Protein AF-R0GEK4-F1 (afdb_monomer_lite)

Secondary structure (DSSP, 8-state):
--HHHHHHHHHHHHHHHHHTTS-------------------TT---EEEEEEEEEEEEEEEEEEE-GGGS-EEEEEEEEEEEEEEEEEEESTT-EEEEEEEEEEEEEEEEEE-SS-EEEEEEEEEEEEEEEEEE-PPPPP---

pLDDT: mean 72.92, std 22.73, range [29.59, 96.88]

Organism: NCBI:txid81985

Radius of gyration: 26.37 Å; chains: 1; bounding box: 61×46×76 Å

Sequence (143 aa):
MNATKFAMLLVIGVLFVNVSARVVSKETKLGTSISKTATKGIGAELSVDAGTTSYSTGYGFVSVSRSPKGPTATASGSGNTGTSGAVSAKGRNAKASSTSGSSAQGNAAGAVNRNGAAARGNGSAGSASTAKGSTGSKKGRKL

Foldseek 3Di:
DDVVVVVVVVVVVVVVVVVPPDDDDPDPPPPPPPPPPPPPDDPDFDKDKEKDKEWEKAKEKDWDDPDVQAEIDIDMEMWIDMDMDMDMETGAPKDKYKDKDKYKHKYKDKDTDRHYIDIDIYMDMDMDMDIDIDYDDPPDPDD

Structure (mmCIF, N/CA/C/O backbone):
data_AF-R0GEK4-F1
#
_entry.id   AF-R0GEK4-F1
#
loop_
_atom_site.group_PDB
_atom_site.id
_atom_site.type_symbol
_atom_site.label_atom_id
_atom_site.label_alt_id
_atom_site.label_comp_id
_atom_site.label_asym_id
_atom_site.label_entity_id
_atom_site.label_seq_id
_atom_site.pdbx_PDB_ins_code
_atom_site.Cartn_x
_atom_site.Cartn_y
_atom_site.Cartn_z
_atom_site.occupancy
_atom_site.B_iso_or_equiv
_atom_site.auth_seq_id
_atom_site.auth_comp_id
_atom_site.auth_asym_id
_atom_site.auth_atom_id
_atom_site.pdbx_PDB_model_num
ATOM 1 N N . MET A 1 1 ? 20.242 30.224 -12.434 1.00 48.00 1 MET A N 1
ATOM 2 C CA . MET A 1 1 ? 19.253 29.536 -11.565 1.00 48.00 1 MET A CA 1
ATOM 3 C C . MET A 1 1 ? 18.590 30.578 -10.678 1.00 48.00 1 MET A C 1
ATOM 5 O O . MET A 1 1 ? 19.317 31.373 -10.102 1.00 48.00 1 MET A O 1
ATOM 9 N N . ASN A 1 2 ? 17.257 30.604 -10.559 1.00 47.34 2 ASN A N 1
ATOM 10 C CA . ASN A 1 2 ? 16.585 31.590 -9.697 1.00 47.34 2 ASN A CA 1
ATOM 11 C C . ASN A 1 2 ? 16.824 31.264 -8.217 1.00 47.34 2 ASN A C 1
ATOM 13 O O . ASN A 1 2 ? 16.504 30.156 -7.782 1.00 47.34 2 ASN A O 1
ATOM 17 N N . ALA A 1 3 ? 17.332 32.236 -7.454 1.00 48.56 3 ALA A N 1
ATOM 18 C CA . ALA A 1 3 ? 17.694 32.084 -6.041 1.00 48.56 3 ALA A CA 1
ATOM 19 C C . ALA A 1 3 ? 16.546 31.524 -5.175 1.00 48.56 3 ALA A C 1
ATOM 21 O O . ALA A 1 3 ? 16.771 30.682 -4.309 1.00 48.56 3 ALA A O 1
ATOM 22 N N . THR A 1 4 ? 15.299 31.886 -5.489 1.00 55.22 4 THR A N 1
ATOM 23 C CA . THR A 1 4 ? 14.077 31.382 -4.838 1.00 55.22 4 THR A CA 1
ATOM 24 C C . THR A 1 4 ? 13.955 29.853 -4.873 1.00 55.22 4 THR A C 1
ATOM 26 O O . THR A 1 4 ? 13.496 29.246 -3.909 1.00 55.22 4 THR A O 1
ATOM 29 N N . LYS A 1 5 ? 14.405 29.202 -5.960 1.00 48.75 5 LYS A N 1
ATOM 30 C CA . LYS A 1 5 ? 14.383 27.732 -6.083 1.00 48.75 5 LYS A CA 1
ATOM 31 C C . LYS A 1 5 ? 15.465 27.067 -5.226 1.00 48.75 5 LYS A C 1
ATOM 33 O O . LYS A 1 5 ? 15.255 25.964 -4.733 1.00 48.75 5 LYS A O 1
ATOM 38 N N . PHE A 1 6 ? 16.597 27.744 -5.019 1.00 53.53 6 PHE A N 1
ATOM 39 C CA . PHE A 1 6 ? 17.669 27.267 -4.144 1.00 53.53 6 PHE A CA 1
ATOM 40 C C . PHE A 1 6 ? 17.269 27.377 -2.664 1.00 53.53 6 PHE A C 1
ATOM 42 O O . PHE A 1 6 ? 17.478 26.439 -1.901 1.00 53.53 6 PHE A O 1
ATOM 49 N N . ALA A 1 7 ? 16.596 28.469 -2.282 1.00 59.62 7 ALA A N 1
ATOM 50 C CA . ALA A 1 7 ? 16.061 28.653 -0.932 1.00 59.62 7 ALA A CA 1
ATOM 51 C C . ALA A 1 7 ? 15.050 27.556 -0.537 1.00 59.62 7 ALA A C 1
ATOM 53 O O . ALA A 1 7 ? 15.146 27.010 0.561 1.00 59.62 7 ALA A O 1
ATOM 54 N N . MET A 1 8 ? 14.131 27.164 -1.432 1.00 56.50 8 MET A N 1
ATOM 55 C CA . MET A 1 8 ? 13.203 26.056 -1.146 1.00 56.50 8 MET A CA 1
ATOM 56 C C . MET A 1 8 ? 13.909 24.704 -0.972 1.00 56.50 8 MET A C 1
ATOM 58 O O . MET A 1 8 ? 13.564 23.958 -0.058 1.00 56.50 8 MET A O 1
ATOM 62 N N . LEU A 1 9 ? 14.918 24.396 -1.795 1.00 58.22 9 LEU A N 1
ATOM 63 C CA . LEU A 1 9 ? 15.716 23.173 -1.633 1.00 58.22 9 LEU A CA 1
ATOM 64 C C . LEU A 1 9 ? 16.476 23.153 -0.297 1.00 58.22 9 LEU A C 1
ATOM 66 O O . LEU A 1 9 ? 16.531 22.111 0.355 1.00 58.22 9 LEU A O 1
ATOM 70 N N . LEU A 1 10 ? 16.999 24.303 0.144 1.00 58.69 10 LEU A N 1
ATOM 71 C CA . LEU A 1 10 ? 17.695 24.435 1.425 1.00 58.69 10 LEU A CA 1
ATOM 72 C C . LEU A 1 10 ? 16.761 24.165 2.619 1.00 58.69 10 LEU A C 1
ATOM 74 O O . LEU A 1 10 ? 17.113 23.393 3.509 1.00 58.69 10 LEU A O 1
ATOM 78 N N . VAL A 1 11 ? 15.552 24.741 2.617 1.00 57.16 11 VAL A N 1
ATOM 79 C CA . VAL A 1 11 ? 14.557 24.543 3.691 1.00 57.16 11 VAL A CA 1
ATOM 80 C C 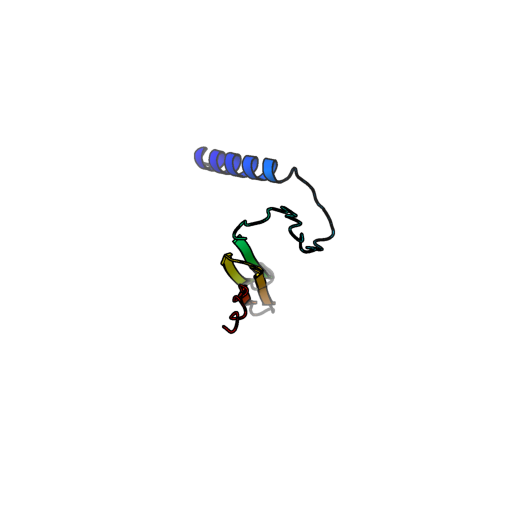. VAL A 1 11 ? 14.104 23.080 3.777 1.00 57.16 11 VAL A C 1
ATOM 82 O O . VAL A 1 11 ? 14.005 22.532 4.875 1.00 57.16 11 VAL A O 1
ATOM 85 N N . ILE A 1 12 ? 13.895 22.413 2.636 1.00 58.34 12 ILE A N 1
ATOM 86 C CA . ILE A 1 12 ? 13.540 20.984 2.598 1.00 58.34 12 ILE A CA 1
ATOM 87 C C . ILE A 1 12 ? 14.702 20.115 3.113 1.00 58.34 12 ILE A C 1
ATOM 89 O O . ILE A 1 12 ? 14.478 19.198 3.904 1.00 58.34 12 ILE A O 1
ATOM 93 N N . GLY A 1 13 ? 15.947 20.424 2.730 1.00 49.91 13 GLY A N 1
ATOM 94 C CA . GLY A 1 13 ? 17.134 19.693 3.188 1.00 49.91 13 GLY A CA 1
ATOM 95 C C . GLY A 1 13 ? 17.341 19.753 4.707 1.00 49.91 13 GLY A C 1
ATOM 96 O O . GLY A 1 13 ? 17.571 18.723 5.341 1.00 49.91 13 GLY A O 1
ATOM 97 N N . VAL A 1 14 ? 17.190 20.935 5.314 1.00 52.53 14 VAL A N 1
ATOM 98 C CA . VAL A 1 14 ? 17.353 21.126 6.771 1.00 52.53 14 VAL A CA 1
ATOM 99 C C . VAL A 1 14 ? 16.270 20.395 7.580 1.00 52.53 14 VAL A C 1
ATOM 101 O O . VAL A 1 14 ? 16.544 19.911 8.684 1.00 52.53 14 VAL A O 1
ATOM 104 N N . LEU A 1 15 ? 15.060 20.245 7.026 1.00 45.19 15 LEU A N 1
ATOM 105 C CA . LEU A 1 15 ? 13.984 19.485 7.667 1.00 45.19 15 LEU A CA 1
ATOM 106 C C . LEU A 1 15 ? 14.278 17.971 7.680 1.00 45.19 15 LEU A C 1
ATOM 108 O O . LEU A 1 15 ? 14.063 17.314 8.697 1.00 45.19 15 LEU A O 1
ATOM 112 N N . PHE A 1 16 ? 14.843 17.421 6.597 1.00 44.47 16 PHE A N 1
ATOM 113 C CA . PHE A 1 16 ? 15.228 16.003 6.527 1.00 44.47 16 PHE A CA 1
ATOM 114 C C . PHE A 1 16 ? 16.431 15.644 7.417 1.00 44.47 16 PHE A C 1
ATOM 116 O O . PHE A 1 16 ? 16.472 14.547 7.981 1.00 44.47 16 PHE A O 1
ATOM 123 N N . VAL A 1 17 ? 17.389 16.559 7.603 1.00 43.88 17 VAL A N 1
ATOM 124 C CA . VAL A 1 17 ? 18.549 16.328 8.487 1.00 43.88 17 VAL A CA 1
ATOM 125 C C . VAL A 1 17 ? 18.124 16.187 9.954 1.00 43.88 17 VAL A C 1
ATOM 127 O O . VAL A 1 17 ? 18.578 15.261 10.624 1.00 43.88 17 VAL A O 1
ATOM 130 N N . ASN A 1 18 ? 17.194 17.015 10.446 1.00 43.50 18 ASN A N 1
ATOM 131 C CA . ASN A 1 18 ? 16.712 16.917 11.833 1.00 43.50 18 ASN A CA 1
ATOM 132 C C . ASN A 1 18 ? 15.896 15.641 12.122 1.00 43.50 18 ASN A C 1
ATOM 134 O O . ASN A 1 18 ? 15.880 15.171 13.258 1.00 43.50 18 ASN A O 1
ATOM 138 N N . VAL A 1 19 ? 15.264 15.040 11.109 1.00 41.09 19 VAL A N 1
ATOM 139 C CA . VAL A 1 19 ? 14.568 13.743 11.243 1.00 41.09 19 VAL A CA 1
ATOM 140 C C . VAL A 1 19 ? 15.547 12.558 11.200 1.00 41.09 19 VAL A C 1
ATOM 142 O O . VAL A 1 19 ? 15.279 11.510 11.781 1.00 41.09 19 VAL A O 1
ATOM 145 N N . SER A 1 20 ? 16.723 12.725 10.587 1.00 39.09 20 SER A N 1
ATOM 146 C CA . SER A 1 20 ? 17.710 11.647 10.399 1.00 39.09 20 SER A CA 1
ATOM 147 C C . SER A 1 20 ? 18.532 11.307 11.656 1.00 39.09 20 SER A C 1
ATOM 149 O O . SER A 1 20 ? 19.292 10.342 11.653 1.00 39.09 20 SER A O 1
ATOM 151 N N . ALA A 1 21 ? 18.390 12.073 12.744 1.00 34.62 21 ALA A N 1
ATOM 152 C CA . ALA A 1 21 ? 19.239 11.978 13.936 1.00 34.62 21 ALA A CA 1
ATOM 153 C C . ALA A 1 21 ? 18.711 11.054 15.058 1.00 34.62 21 ALA A C 1
ATOM 155 O O . ALA A 1 21 ? 19.275 11.054 16.154 1.00 34.62 21 ALA A O 1
ATOM 156 N N . ARG A 1 22 ? 17.647 10.261 14.839 1.00 29.59 22 ARG A N 1
ATOM 157 C CA . ARG A 1 22 ? 17.165 9.287 15.842 1.00 29.59 22 ARG A CA 1
ATOM 158 C C . ARG A 1 22 ? 16.961 7.870 15.304 1.00 29.59 22 ARG A C 1
ATOM 160 O O . ARG A 1 22 ? 15.871 7.474 14.917 1.00 29.59 22 ARG A O 1
ATOM 167 N N . VAL A 1 23 ? 18.038 7.102 15.481 1.00 30.09 23 VAL A N 1
ATOM 168 C CA . VAL A 1 23 ? 18.061 5.661 15.782 1.00 30.09 23 VAL A CA 1
ATOM 169 C C . VAL A 1 23 ? 17.570 4.729 14.670 1.00 30.09 23 VAL A C 1
ATOM 171 O O . VAL A 1 23 ? 16.411 4.332 14.594 1.00 30.09 23 VAL A O 1
ATOM 174 N N . VAL A 1 24 ? 18.547 4.220 13.915 1.00 42.09 24 VAL A N 1
ATOM 175 C CA . VAL A 1 24 ? 18.483 2.853 13.385 1.00 42.09 24 VAL A CA 1
ATOM 176 C C . VAL A 1 24 ? 18.296 1.891 14.560 1.00 42.09 24 VAL A C 1
ATOM 178 O O . VAL A 1 24 ? 19.195 1.757 15.388 1.00 42.09 24 VAL A O 1
ATOM 181 N N . SER A 1 25 ? 17.177 1.168 14.595 1.00 31.61 25 SER A N 1
ATOM 182 C CA . SER A 1 25 ? 17.096 -0.104 15.313 1.00 31.61 25 SER A CA 1
ATOM 183 C C . SER A 1 25 ? 16.685 -1.200 14.344 1.00 31.61 25 SER A C 1
ATOM 185 O O . SER A 1 25 ? 15.656 -1.111 13.676 1.00 31.61 25 SER A O 1
ATOM 187 N N . LYS A 1 26 ? 17.497 -2.258 14.293 1.00 39.94 26 LYS A N 1
ATOM 188 C CA . LYS A 1 26 ? 17.064 -3.556 13.769 1.00 39.94 26 LYS A CA 1
ATOM 189 C C . LYS A 1 26 ? 15.965 -4.124 14.685 1.00 39.94 26 LYS A C 1
ATOM 191 O O . LYS A 1 26 ? 15.785 -3.654 15.805 1.00 39.94 26 LYS A O 1
ATOM 196 N N . GLU A 1 27 ? 15.274 -5.149 14.194 1.00 32.25 27 GLU A N 1
ATOM 197 C CA . GLU A 1 27 ? 14.079 -5.763 14.795 1.00 32.25 27 GLU A CA 1
ATOM 198 C C . GLU A 1 27 ? 12.850 -4.846 14.909 1.00 32.25 27 GLU A C 1
ATOM 200 O O . GLU A 1 27 ? 12.457 -4.425 15.994 1.00 32.25 27 GLU A O 1
ATOM 205 N N . THR A 1 28 ? 12.091 -4.722 13.817 1.00 35.19 28 THR A N 1
ATOM 206 C CA . THR A 1 28 ? 10.649 -4.428 13.912 1.00 35.19 28 THR A CA 1
ATOM 207 C C . THR A 1 28 ? 9.871 -5.686 14.326 1.00 35.19 28 THR A C 1
ATOM 209 O O . THR A 1 28 ? 8.885 -6.072 13.696 1.00 35.19 28 THR A O 1
ATOM 212 N N . LYS A 1 29 ? 10.285 -6.327 15.429 1.00 34.09 29 LYS A N 1
ATOM 213 C CA . LYS A 1 29 ? 9.338 -7.087 16.246 1.00 34.09 29 LYS A CA 1
ATOM 214 C C . LYS A 1 29 ? 8.438 -6.046 16.900 1.00 34.09 29 LYS A C 1
ATOM 216 O O . LYS A 1 29 ? 8.706 -5.593 18.009 1.00 34.09 29 LYS A O 1
ATOM 221 N N . LEU A 1 30 ? 7.367 -5.668 16.200 1.00 36.25 30 LEU A N 1
ATOM 222 C CA . LEU A 1 30 ? 6.225 -4.964 16.781 1.00 36.25 30 LEU A CA 1
ATOM 223 C C . LEU A 1 30 ? 5.502 -5.924 17.735 1.00 36.25 30 LEU A C 1
ATOM 225 O O . LEU A 1 30 ? 4.391 -6.386 17.482 1.00 36.25 30 LEU A O 1
ATOM 229 N N . GLY A 1 31 ? 6.183 -6.250 18.835 1.00 31.22 31 GLY A N 1
ATOM 230 C CA . GLY A 1 31 ? 5.572 -6.832 20.009 1.00 31.22 31 GLY A CA 1
ATOM 231 C C . GLY A 1 31 ? 4.488 -5.869 20.447 1.00 31.22 31 GLY A C 1
ATOM 232 O O . GLY A 1 31 ? 4.763 -4.708 20.750 1.00 31.22 31 GLY A O 1
ATOM 233 N N . THR A 1 32 ? 3.252 -6.351 20.415 1.00 35.25 32 THR A N 1
ATOM 234 C CA . THR A 1 32 ? 2.085 -5.625 20.888 1.00 35.25 32 THR A CA 1
ATOM 235 C C . THR A 1 32 ? 2.374 -5.107 22.291 1.00 35.25 32 THR A C 1
ATOM 237 O O . THR A 1 32 ? 2.509 -5.879 23.240 1.00 35.25 32 THR A O 1
ATOM 240 N N . SER A 1 33 ? 2.491 -3.787 22.436 1.00 34.44 33 SER A N 1
ATOM 241 C CA . SER A 1 33 ? 2.591 -3.141 23.738 1.00 34.44 33 SER A CA 1
ATOM 242 C C . SER A 1 33 ? 1.244 -3.293 24.437 1.00 34.44 33 SER A C 1
ATOM 244 O O . SER A 1 33 ? 0.345 -2.463 24.314 1.00 34.44 33 SER A O 1
ATOM 246 N N . ILE A 1 34 ? 1.090 -4.416 25.144 1.00 37.03 34 ILE A N 1
ATOM 247 C CA . ILE A 1 34 ? -0.069 -4.720 25.979 1.00 37.03 34 ILE A CA 1
ATOM 248 C C . ILE A 1 34 ? -0.201 -3.569 26.973 1.00 37.03 34 ILE A C 1
ATOM 250 O O . ILE A 1 34 ? 0.617 -3.437 27.887 1.00 37.03 34 ILE A O 1
ATOM 254 N N . SER A 1 35 ? -1.214 -2.723 26.781 1.00 37.28 35 SER A N 1
ATOM 255 C CA . SER A 1 35 ? -1.441 -1.569 27.645 1.00 37.28 35 SER A CA 1
ATOM 256 C C . SER A 1 35 ? -1.790 -2.052 29.051 1.00 37.28 35 SER A C 1
ATOM 258 O O . SER A 1 35 ? -2.912 -2.476 29.334 1.00 37.28 35 SER A O 1
ATOM 260 N N . LYS A 1 36 ? -0.795 -2.038 29.942 1.00 37.38 36 LYS A N 1
ATOM 261 C CA . LYS A 1 36 ? -0.918 -2.487 31.332 1.00 37.38 36 LYS A CA 1
ATOM 262 C C . LYS A 1 36 ? -1.509 -1.373 32.203 1.00 37.38 36 LYS A C 1
ATOM 264 O O . LYS A 1 36 ? -0.936 -1.004 33.226 1.00 37.38 36 LYS A O 1
ATOM 269 N N . THR A 1 37 ? -2.673 -0.851 31.815 1.00 41.50 37 THR A N 1
ATOM 270 C CA . THR A 1 37 ? -3.430 0.130 32.607 1.00 41.50 37 THR A CA 1
ATOM 271 C C . THR A 1 37 ? -4.125 -0.572 33.772 1.00 41.50 37 THR A C 1
ATOM 273 O O . THR A 1 37 ? -5.324 -0.850 33.759 1.00 41.50 37 THR A O 1
ATOM 276 N N . ALA A 1 38 ? -3.344 -0.899 34.799 1.00 42.88 38 ALA A N 1
ATOM 277 C CA . ALA A 1 38 ? -3.820 -1.506 36.033 1.00 42.88 38 ALA A CA 1
ATOM 278 C C . ALA A 1 38 ? -4.405 -0.453 36.995 1.00 42.88 38 ALA A C 1
ATOM 280 O O . ALA A 1 38 ? -3.905 -0.273 38.104 1.00 42.88 38 ALA A O 1
ATOM 281 N N . THR A 1 39 ? -5.490 0.220 36.604 1.00 39.75 39 THR A N 1
ATOM 282 C CA . THR A 1 39 ? -6.209 1.137 37.504 1.00 39.75 39 THR A CA 1
ATOM 283 C C . THR A 1 39 ? -7.315 0.382 38.239 1.00 39.75 39 THR A C 1
ATOM 285 O O . THR A 1 39 ? -8.455 0.297 37.782 1.00 39.75 39 THR A O 1
ATOM 288 N N . LYS A 1 40 ? -6.977 -0.190 39.403 1.00 44.69 40 LYS A N 1
ATOM 289 C CA . LYS A 1 40 ? -7.956 -0.764 40.342 1.00 44.69 40 LYS A CA 1
ATOM 290 C C . LYS A 1 40 ? -8.836 0.352 40.931 1.00 44.69 40 LYS A C 1
ATOM 292 O O . LYS A 1 40 ? -8.526 0.884 41.990 1.00 44.69 40 LYS A O 1
ATOM 297 N N . GLY A 1 41 ? -9.939 0.680 40.260 1.00 37.66 41 GLY A N 1
ATOM 298 C CA . GLY A 1 41 ? -10.989 1.569 40.768 1.00 37.66 41 GLY A CA 1
ATOM 299 C C . GLY A 1 41 ? -12.303 0.813 40.949 1.00 37.66 41 GLY A C 1
ATOM 300 O O . GLY A 1 41 ? -12.954 0.458 39.966 1.00 37.66 41 GLY A O 1
ATOM 301 N N . ILE A 1 42 ? -12.704 0.554 42.197 1.00 44.81 42 ILE A N 1
ATOM 302 C CA . ILE A 1 42 ? -13.962 -0.140 42.511 1.00 44.81 42 ILE A CA 1
ATOM 303 C C . ILE A 1 42 ? -15.134 0.782 42.143 1.00 44.81 42 ILE A C 1
ATOM 305 O O . ILE A 1 42 ? -15.467 1.695 42.888 1.00 44.81 42 ILE A O 1
ATOM 309 N N . GLY A 1 43 ? -15.748 0.543 40.980 1.00 48.09 43 GLY A N 1
ATOM 310 C CA . GLY A 1 43 ? -16.925 1.280 40.499 1.00 48.09 43 GLY A CA 1
ATOM 311 C C . GLY A 1 43 ? -16.744 2.038 39.181 1.00 48.09 43 GLY A C 1
ATOM 312 O O . GLY A 1 43 ? -17.744 2.461 38.608 1.00 48.09 43 GLY A O 1
ATOM 313 N N . ALA A 1 44 ? -15.520 2.168 38.658 1.00 50.28 44 ALA A N 1
ATOM 314 C CA . ALA A 1 44 ? -15.281 2.886 37.406 1.00 50.28 44 ALA A CA 1
ATOM 315 C C . ALA A 1 44 ? -15.875 2.148 36.190 1.00 50.28 44 ALA A C 1
ATOM 317 O O . ALA A 1 44 ? -15.649 0.951 35.984 1.00 50.28 44 ALA A O 1
ATOM 318 N N . GLU A 1 45 ? -16.617 2.877 35.358 1.00 55.50 45 GLU A N 1
ATOM 319 C CA . GLU A 1 45 ? -17.087 2.393 34.063 1.00 55.50 45 GLU A CA 1
ATOM 320 C C . GLU A 1 45 ? -15.903 2.376 33.083 1.00 55.50 45 GLU A C 1
ATOM 322 O O . GLU A 1 45 ? -15.487 3.416 32.577 1.00 55.50 45 GLU A O 1
ATOM 327 N N . LEU A 1 46 ? -15.310 1.198 32.873 1.00 72.00 46 LEU A N 1
ATOM 328 C CA . LEU A 1 46 ? -14.081 1.063 32.092 1.00 72.00 46 LEU A CA 1
ATOM 329 C C . LEU A 1 46 ? -14.343 1.390 30.612 1.00 72.00 46 LEU A C 1
ATOM 331 O O . LEU A 1 46 ? -15.154 0.725 29.967 1.00 72.00 46 LEU A O 1
ATOM 335 N N . SER A 1 47 ? -13.641 2.394 30.085 1.00 82.56 47 SER A N 1
ATOM 336 C CA . SER A 1 47 ? -13.533 2.656 28.646 1.00 82.56 47 SER A CA 1
ATOM 337 C C . SER A 1 47 ? -12.256 2.013 28.120 1.00 82.56 47 SER A C 1
ATOM 339 O O . SER A 1 47 ? -11.208 2.114 28.761 1.00 82.56 47 SER A O 1
ATOM 341 N N . VAL A 1 48 ? -12.342 1.335 26.979 1.00 84.75 48 VAL A N 1
ATOM 342 C CA . VAL A 1 48 ? -11.199 0.724 26.298 1.00 84.75 48 VAL A CA 1
ATOM 343 C C . VAL A 1 48 ? -11.274 1.067 24.821 1.00 84.75 48 VAL A C 1
ATOM 345 O O . VAL A 1 48 ? -12.229 0.696 24.139 1.00 84.75 48 VAL A O 1
ATOM 348 N N . ASP A 1 49 ? -10.234 1.728 24.333 1.00 88.56 49 ASP A N 1
ATOM 349 C CA . ASP A 1 49 ? -10.096 2.157 22.949 1.00 88.56 49 ASP A CA 1
ATOM 350 C C . ASP A 1 49 ? -8.970 1.366 22.279 1.00 88.56 49 ASP A C 1
ATOM 352 O O . ASP A 1 49 ? -7.888 1.193 22.844 1.00 88.56 49 ASP A O 1
ATOM 356 N N . ALA A 1 50 ? -9.219 0.865 21.070 1.00 83.69 50 ALA A N 1
ATOM 357 C CA . ALA A 1 50 ? -8.223 0.178 20.259 1.00 83.69 50 ALA A CA 1
ATOM 358 C C . ALA A 1 50 ? -8.256 0.719 18.828 1.00 83.69 50 ALA A C 1
ATOM 360 O O . ALA A 1 50 ? -9.287 0.660 18.159 1.00 83.69 50 ALA A O 1
ATOM 361 N N . GLY A 1 51 ? -7.116 1.218 18.354 1.00 90.31 51 GLY A N 1
ATOM 362 C CA . GLY A 1 51 ? -6.946 1.761 17.010 1.00 90.31 51 GLY A CA 1
ATOM 363 C C . GLY A 1 51 ? -5.711 1.189 16.326 1.00 90.31 51 GLY A C 1
ATOM 364 O O . GLY A 1 51 ? -4.693 0.960 16.975 1.00 90.31 51 GLY A O 1
ATOM 365 N N . THR A 1 52 ? -5.796 0.971 15.017 1.00 90.00 52 THR A N 1
ATOM 366 C CA . THR A 1 52 ? -4.655 0.616 14.167 1.00 90.00 52 THR A CA 1
ATOM 367 C C . THR A 1 52 ? -4.729 1.338 12.831 1.00 90.00 52 THR A C 1
ATOM 369 O O . THR A 1 52 ? -5.812 1.640 12.326 1.00 90.00 52 THR A O 1
ATOM 372 N N . THR A 1 53 ? -3.555 1.560 12.247 1.00 89.50 53 THR A N 1
ATOM 373 C CA . THR A 1 53 ? -3.356 2.086 10.896 1.00 89.50 53 THR A CA 1
ATOM 374 C C . THR A 1 53 ? -2.246 1.270 10.243 1.00 89.50 53 THR A C 1
ATOM 376 O O . THR A 1 53 ? -1.287 0.886 10.911 1.00 89.50 53 THR A O 1
ATOM 379 N N . SER A 1 54 ? -2.364 0.992 8.949 1.00 87.94 54 SER A N 1
ATOM 380 C CA . SER A 1 54 ? -1.331 0.333 8.152 1.00 87.94 54 SER A CA 1
ATOM 381 C C . SER A 1 54 ? -1.256 1.005 6.784 1.00 87.94 54 SER A C 1
ATOM 383 O O . SER A 1 54 ? -2.288 1.364 6.216 1.00 87.94 54 SER A O 1
ATOM 385 N N . TYR A 1 55 ? -0.044 1.220 6.285 1.00 93.81 55 TYR A N 1
ATOM 386 C CA . TYR A 1 55 ? 0.223 1.873 5.007 1.00 93.81 55 TYR A CA 1
ATOM 387 C C . TYR A 1 55 ? 1.371 1.154 4.303 1.00 93.81 55 TYR A C 1
ATOM 389 O O . TYR A 1 55 ? 2.331 0.712 4.941 1.00 93.81 55 TYR A O 1
ATOM 397 N N . SER A 1 56 ? 1.285 1.013 2.985 1.00 86.12 56 SER A N 1
ATOM 398 C CA . SER A 1 56 ? 2.327 0.378 2.183 1.00 86.12 56 SER A CA 1
ATOM 399 C C . SER A 1 56 ? 2.399 0.990 0.797 1.00 86.12 56 SER A C 1
ATOM 401 O O . SER A 1 56 ? 1.387 1.124 0.111 1.00 86.12 56 SER A O 1
ATOM 403 N N . THR A 1 57 ? 3.624 1.269 0.362 1.00 93.31 57 THR A N 1
ATOM 404 C CA . THR A 1 57 ? 3.947 1.702 -0.996 1.00 93.31 57 THR A CA 1
ATOM 405 C C . THR A 1 57 ? 5.023 0.781 -1.555 1.00 93.31 57 THR A C 1
ATOM 407 O O . THR A 1 57 ? 5.990 0.467 -0.865 1.00 93.31 57 THR A O 1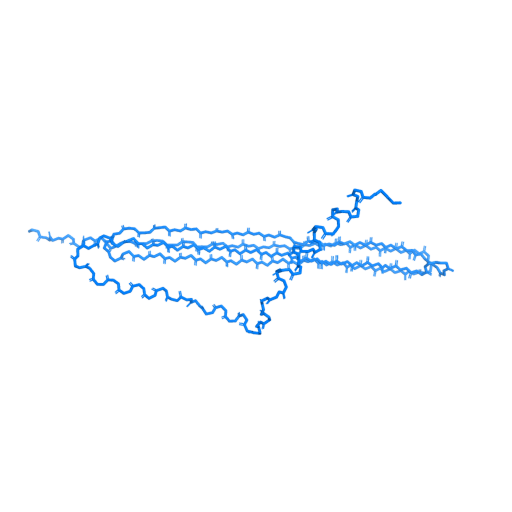
ATOM 410 N N . GLY A 1 58 ? 4.872 0.370 -2.810 1.00 88.06 58 GLY A N 1
ATOM 411 C CA . GLY A 1 58 ? 5.890 -0.346 -3.567 1.00 88.06 58 GLY A CA 1
ATOM 412 C C . GLY A 1 58 ? 6.142 0.358 -4.893 1.00 88.06 58 GLY A C 1
ATOM 413 O O . GLY A 1 58 ? 5.203 0.831 -5.531 1.00 88.06 58 GLY A O 1
ATOM 414 N N . TYR A 1 59 ? 7.401 0.419 -5.321 1.00 95.19 59 TYR A N 1
ATOM 415 C CA . TYR A 1 59 ? 7.813 1.079 -6.557 1.00 95.19 59 TYR A CA 1
ATOM 416 C C . TYR A 1 59 ? 8.830 0.218 -7.306 1.00 95.19 59 TYR A C 1
ATOM 418 O O . TYR A 1 59 ? 9.791 -0.267 -6.715 1.00 95.19 59 TYR A O 1
ATOM 426 N N . GLY A 1 60 ? 8.619 0.060 -8.609 1.00 91.38 60 GLY A N 1
ATOM 427 C CA . GLY A 1 60 ? 9.558 -0.551 -9.536 1.00 91.38 60 GLY A CA 1
ATOM 428 C C . GLY A 1 60 ? 9.827 0.403 -10.691 1.00 91.38 60 GLY A C 1
ATOM 429 O O . GLY A 1 60 ? 8.904 1.032 -11.209 1.00 91.38 60 GLY A O 1
ATOM 430 N N . PHE A 1 61 ? 11.083 0.487 -11.117 1.00 96.81 61 PHE A N 1
ATOM 431 C CA . PHE A 1 61 ? 11.522 1.283 -12.259 1.00 96.81 61 PHE A CA 1
ATOM 432 C C . PHE A 1 61 ? 12.447 0.458 -13.143 1.00 96.81 61 PHE A C 1
ATOM 434 O O . PHE A 1 61 ? 13.251 -0.330 -12.648 1.00 96.81 61 PHE A O 1
ATOM 441 N N . VAL A 1 62 ? 12.344 0.658 -14.453 1.00 94.25 62 VAL A N 1
ATOM 442 C CA . VAL A 1 62 ? 13.260 0.087 -15.430 1.00 94.25 62 VAL A CA 1
ATOM 443 C C . VAL A 1 62 ? 13.613 1.132 -16.483 1.00 94.25 62 VAL A C 1
ATOM 445 O O . VAL A 1 62 ? 12.762 1.884 -16.960 1.00 94.25 62 VAL A O 1
ATOM 448 N N . SER A 1 63 ? 14.882 1.134 -16.874 1.00 95.75 63 SER A N 1
ATOM 449 C CA . SER A 1 63 ? 15.388 1.840 -18.043 1.00 95.75 63 SER A CA 1
ATOM 450 C C .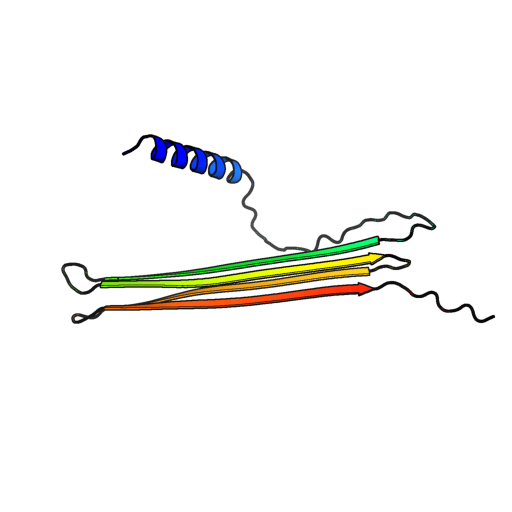 SER A 1 63 ? 16.195 0.845 -18.861 1.00 95.75 63 SER A C 1
ATOM 452 O O . SER A 1 63 ? 17.165 0.275 -18.364 1.00 95.75 63 SER A O 1
ATOM 454 N N . VAL A 1 64 ? 15.768 0.594 -20.096 1.00 91.94 64 VAL A N 1
ATOM 455 C CA . VAL A 1 64 ? 16.490 -0.237 -21.062 1.00 91.94 64 VAL A CA 1
ATOM 456 C C . VAL A 1 64 ? 16.977 0.634 -22.209 1.00 91.94 64 VAL A C 1
ATOM 458 O O . VAL A 1 64 ? 16.278 1.528 -22.676 1.00 91.94 64 VAL A O 1
ATOM 461 N N . SER A 1 65 ? 18.214 0.410 -22.639 1.00 93.44 65 SER A N 1
ATOM 462 C CA . SER A 1 65 ? 18.923 1.299 -23.558 1.00 93.44 65 SER A CA 1
ATOM 463 C C . SER A 1 65 ? 20.039 0.557 -24.287 1.00 93.44 65 SER A C 1
ATOM 465 O O . SER A 1 65 ? 20.619 -0.372 -23.723 1.00 93.44 65 SER A O 1
ATOM 467 N N . ARG A 1 66 ? 20.425 1.023 -25.483 1.00 78.31 66 ARG A N 1
ATOM 468 C CA . ARG A 1 66 ? 21.827 0.983 -25.951 1.00 78.31 66 ARG A CA 1
ATOM 469 C C . ARG A 1 66 ? 22.352 2.350 -26.450 1.00 78.31 66 ARG A C 1
ATOM 471 O O . ARG A 1 66 ? 23.480 2.428 -26.927 1.00 78.31 66 ARG A O 1
ATOM 478 N N . SER A 1 67 ? 21.603 3.445 -26.255 1.00 70.88 67 SER A N 1
ATOM 479 C CA . SER A 1 67 ? 22.000 4.844 -26.558 1.00 70.88 67 SER A CA 1
ATOM 480 C C . SER A 1 67 ? 22.479 5.006 -28.029 1.00 70.88 67 SER A C 1
ATOM 482 O O . SER A 1 67 ? 21.928 4.324 -28.889 1.00 70.88 67 SER A O 1
ATOM 484 N N . PRO A 1 68 ? 23.507 5.806 -28.402 1.00 51.19 68 PRO A N 1
ATOM 485 C CA . PRO A 1 68 ? 24.128 5.729 -29.743 1.00 51.19 68 PRO A CA 1
ATOM 486 C C . PRO A 1 68 ? 24.847 4.402 -30.106 1.00 51.19 68 PRO A C 1
ATOM 488 O O . PRO A 1 68 ? 25.885 4.413 -30.762 1.00 51.19 68 PRO A O 1
ATOM 491 N N . LYS A 1 69 ? 24.329 3.258 -29.635 1.00 51.94 69 LYS A N 1
ATOM 492 C CA . LYS A 1 69 ? 24.580 1.877 -30.088 1.00 51.94 69 LYS A CA 1
ATOM 493 C C . LYS A 1 69 ? 23.276 1.038 -30.119 1.00 51.94 69 LYS A C 1
ATOM 495 O O . LYS A 1 69 ? 23.334 -0.183 -30.261 1.00 51.94 69 LYS A O 1
ATOM 500 N N . GLY A 1 70 ? 22.097 1.658 -29.960 1.00 78.62 70 GLY A N 1
ATOM 501 C CA . GLY A 1 70 ? 20.787 1.017 -30.121 1.00 78.62 70 GLY A CA 1
ATOM 502 C C . GLY A 1 70 ? 19.658 1.552 -29.210 1.00 78.62 70 GLY A C 1
ATOM 503 O O . GLY A 1 70 ? 19.877 2.432 -28.382 1.00 78.62 70 GLY A O 1
ATOM 504 N N . PRO A 1 71 ? 18.437 1.011 -29.346 1.00 90.62 71 PRO A N 1
ATOM 505 C CA . PRO A 1 71 ? 17.180 1.653 -28.912 1.00 90.62 71 PRO A CA 1
ATOM 506 C C . PRO A 1 71 ? 17.005 1.866 -27.394 1.00 90.62 71 PRO A C 1
ATOM 508 O O . PRO A 1 71 ? 17.721 1.254 -26.602 1.00 90.62 71 PRO A O 1
ATOM 511 N N . THR A 1 72 ? 16.036 2.694 -26.968 1.00 93.94 72 THR A N 1
ATOM 512 C CA . THR A 1 72 ? 15.751 2.979 -25.540 1.00 93.94 72 THR A CA 1
ATOM 513 C C . THR A 1 72 ? 14.257 2.940 -25.176 1.00 93.94 72 THR A C 1
ATOM 515 O O . THR A 1 72 ? 13.403 3.241 -26.005 1.00 93.94 72 THR A O 1
ATOM 518 N N . ALA A 1 73 ? 13.939 2.553 -23.934 1.00 95.12 73 ALA A N 1
ATOM 519 C CA . ALA A 1 73 ? 12.601 2.620 -23.334 1.00 95.12 73 ALA A CA 1
ATOM 520 C C . ALA A 1 73 ? 12.688 2.664 -21.795 1.00 95.12 73 ALA A C 1
ATOM 522 O O . ALA A 1 73 ? 13.566 2.039 -21.197 1.00 95.12 73 ALA A O 1
ATOM 523 N N . THR A 1 74 ? 11.754 3.352 -21.139 1.00 96.25 74 THR A N 1
ATOM 524 C CA . THR A 1 74 ? 11.640 3.417 -19.672 1.00 96.25 74 THR A CA 1
ATOM 525 C C . THR A 1 74 ? 10.224 3.069 -19.227 1.00 96.25 74 THR A C 1
ATOM 527 O O . THR A 1 74 ? 9.265 3.279 -19.967 1.00 96.25 74 THR A O 1
ATOM 530 N N . ALA A 1 75 ? 10.077 2.529 -18.018 1.00 95.50 75 ALA A N 1
ATOM 531 C CA . ALA A 1 75 ? 8.775 2.369 -17.378 1.00 95.50 75 ALA A CA 1
ATOM 532 C C . ALA A 1 75 ? 8.906 2.354 -15.853 1.00 95.50 75 ALA A C 1
ATOM 534 O O . ALA A 1 75 ? 9.924 1.929 -15.306 1.00 95.50 75 ALA A O 1
ATOM 535 N N . SER A 1 76 ? 7.836 2.746 -15.168 1.00 94.88 76 SER A N 1
ATOM 536 C CA . SER A 1 76 ? 7.670 2.529 -13.733 1.00 94.88 76 SER A CA 1
ATOM 537 C C . SER A 1 76 ? 6.317 1.908 -13.430 1.00 94.88 76 SER A C 1
ATOM 539 O O . SER A 1 76 ? 5.342 2.173 -14.129 1.00 94.88 76 SER A O 1
ATOM 541 N N . GLY A 1 77 ? 6.256 1.119 -12.366 1.00 93.00 77 GLY A N 1
ATOM 542 C CA . GLY A 1 77 ? 5.027 0.569 -11.810 1.00 93.00 77 GLY A CA 1
ATOM 543 C C . GLY A 1 77 ? 5.005 0.783 -10.304 1.00 93.00 77 GLY A C 1
ATOM 544 O O . GLY A 1 77 ? 6.035 0.631 -9.647 1.00 93.00 77 GLY A O 1
ATOM 545 N N . SER A 1 78 ? 3.851 1.146 -9.752 1.00 93.19 78 SER A N 1
ATOM 546 C CA . SER A 1 78 ? 3.697 1.419 -8.325 1.00 93.19 78 SER A CA 1
ATOM 547 C C . SER A 1 78 ? 2.415 0.817 -7.768 1.00 93.19 78 SER A C 1
ATOM 549 O O . SER A 1 78 ? 1.358 0.875 -8.390 1.00 93.19 78 SER A O 1
ATOM 551 N N . GLY A 1 79 ? 2.523 0.248 -6.573 1.00 92.25 79 GLY A N 1
ATOM 552 C CA . GLY A 1 79 ? 1.388 -0.107 -5.731 1.00 92.25 79 GLY A CA 1
ATOM 553 C C . GLY A 1 79 ? 1.342 0.849 -4.547 1.00 92.25 79 GLY A C 1
ATOM 554 O O . GLY A 1 79 ? 2.386 1.177 -3.981 1.00 92.25 79 GLY A O 1
ATOM 555 N N . ASN A 1 80 ? 0.150 1.282 -4.148 1.00 90.69 80 ASN A N 1
ATOM 556 C CA . ASN A 1 80 ? -0.034 2.034 -2.915 1.00 90.69 80 ASN A CA 1
ATOM 557 C C . ASN A 1 80 ? -1.346 1.642 -2.246 1.00 90.69 80 ASN A C 1
ATOM 559 O O . ASN A 1 80 ? -2.355 1.501 -2.932 1.00 90.69 80 ASN A O 1
ATOM 563 N N . THR A 1 81 ? -1.344 1.492 -0.925 1.00 91.81 81 THR A N 1
ATOM 564 C CA . THR A 1 81 ? -2.578 1.300 -0.162 1.00 91.81 81 THR A CA 1
ATOM 565 C C . THR A 1 81 ? -2.416 1.701 1.299 1.00 91.81 81 THR A C 1
ATOM 567 O O . THR A 1 81 ? -1.310 1.726 1.843 1.00 91.81 81 THR A O 1
ATOM 570 N N . GLY A 1 82 ? -3.542 1.962 1.953 1.00 90.69 82 GLY A N 1
ATOM 571 C CA . GLY A 1 82 ? -3.615 2.187 3.384 1.00 90.69 82 GLY A CA 1
ATOM 572 C C . GLY A 1 82 ? -4.964 1.761 3.944 1.00 90.69 82 GLY A C 1
ATOM 573 O O . GLY A 1 82 ? -5.967 1.705 3.239 1.00 90.69 82 GLY A O 1
ATOM 574 N N . THR A 1 83 ? -4.984 1.449 5.232 1.00 91.31 83 THR A N 1
ATOM 575 C CA . THR A 1 83 ? -6.201 1.112 5.968 1.00 91.31 83 THR A CA 1
ATOM 576 C C . THR A 1 83 ? -6.061 1.533 7.422 1.00 91.31 83 THR A C 1
ATOM 578 O O . THR A 1 83 ? -4.958 1.583 7.969 1.00 91.31 83 THR A O 1
ATOM 581 N N . SER A 1 84 ? -7.185 1.808 8.065 1.00 88.88 84 SER A N 1
ATOM 582 C CA . SER A 1 84 ? -7.264 2.043 9.498 1.00 88.88 84 SER A CA 1
ATOM 583 C C . SER A 1 84 ? -8.519 1.389 10.069 1.00 88.88 84 SER A C 1
ATOM 585 O O . SER A 1 84 ? -9.397 0.914 9.343 1.00 88.88 84 SER A O 1
ATOM 587 N N . GLY A 1 85 ? -8.574 1.298 11.390 1.00 85.94 85 GLY A N 1
ATOM 588 C CA . GLY A 1 85 ? -9.738 0.817 12.117 1.00 85.94 85 GLY A CA 1
ATOM 589 C C . GLY A 1 85 ? -9.621 1.203 13.579 1.00 85.94 85 GLY A C 1
ATOM 590 O O . GLY A 1 85 ? -8.577 0.983 14.195 1.00 85.94 85 GLY A O 1
ATOM 591 N N . ALA A 1 86 ? -10.686 1.774 14.131 1.00 87.06 86 ALA A N 1
ATOM 592 C CA . ALA A 1 86 ? -10.779 2.139 15.535 1.00 87.06 86 ALA A CA 1
ATOM 593 C C . ALA A 1 86 ? -12.078 1.595 16.130 1.00 87.06 86 ALA A C 1
ATOM 595 O O . ALA A 1 86 ? -13.097 1.505 15.446 1.00 87.06 86 ALA A O 1
ATOM 596 N N . VAL A 1 87 ? -12.034 1.228 17.405 1.00 86.12 87 VAL A N 1
ATOM 597 C CA . VAL A 1 87 ? -13.198 0.784 18.169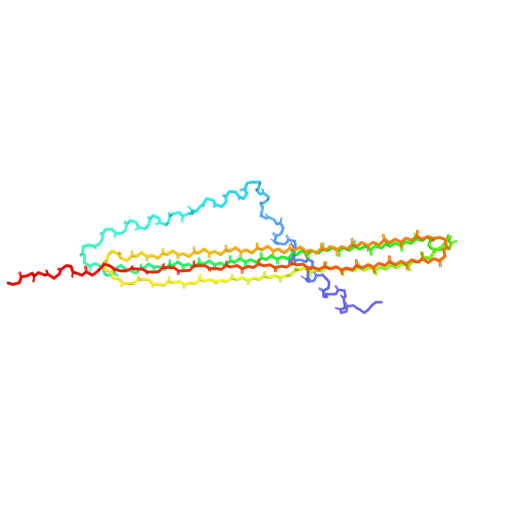 1.00 86.12 87 VAL A CA 1
ATOM 598 C C . VAL A 1 87 ? -13.047 1.188 19.628 1.00 86.12 87 VAL A C 1
ATOM 600 O O . VAL A 1 87 ? -11.984 1.013 20.224 1.00 86.12 87 VAL A O 1
ATOM 603 N N . SER A 1 88 ? -14.136 1.704 20.189 1.00 87.56 88 SER A N 1
ATOM 604 C CA . SER A 1 88 ? -14.280 2.008 21.608 1.00 87.56 88 SER A CA 1
ATOM 605 C C . SER A 1 88 ? -15.286 1.044 22.230 1.00 87.56 88 SER A C 1
ATOM 607 O O . SER A 1 88 ? -16.306 0.719 21.618 1.00 87.56 88 SER A O 1
ATOM 609 N N . ALA A 1 89 ? -15.007 0.573 23.440 1.00 86.50 89 ALA A N 1
ATOM 610 C CA . ALA A 1 89 ? -15.923 -0.224 24.243 1.00 86.50 89 ALA A CA 1
ATOM 611 C C . ALA A 1 89 ? -16.001 0.374 25.650 1.00 86.50 89 ALA A C 1
ATOM 613 O O . ALA A 1 89 ? -14.982 0.497 26.327 1.00 86.50 89 ALA A O 1
ATOM 614 N N . LYS A 1 90 ? -17.212 0.709 26.109 1.00 87.50 90 LYS A N 1
ATOM 615 C CA . LYS A 1 90 ? -17.445 1.322 27.421 1.00 87.50 90 LYS A CA 1
ATOM 616 C C . LYS A 1 90 ? -18.376 0.464 28.268 1.00 87.50 90 LYS A C 1
ATOM 618 O O . LYS A 1 90 ? -19.488 0.156 27.849 1.00 87.50 90 LYS A O 1
ATOM 623 N N . GLY A 1 91 ? -17.932 0.077 29.459 1.00 82.44 91 GLY A N 1
ATOM 624 C CA . GLY A 1 91 ? -18.752 -0.667 30.409 1.00 82.44 91 GLY A CA 1
ATOM 625 C C . GLY A 1 91 ? -17.966 -1.658 31.260 1.00 82.44 91 GLY A C 1
ATOM 626 O O . GLY A 1 91 ? -16.742 -1.777 31.197 1.00 82.44 91 GLY A O 1
ATOM 627 N N . ARG A 1 92 ? -18.689 -2.424 32.080 1.00 79.25 92 ARG A N 1
ATOM 628 C CA . ARG A 1 92 ? -18.077 -3.458 32.922 1.00 79.25 92 ARG A CA 1
ATOM 629 C C . ARG A 1 92 ? -17.495 -4.566 32.036 1.00 79.25 92 ARG A C 1
ATOM 631 O O . ARG A 1 92 ? -18.188 -5.092 31.167 1.00 79.25 92 ARG A O 1
ATOM 638 N N . ASN A 1 93 ? -16.235 -4.929 32.273 1.00 79.50 93 ASN A N 1
ATOM 639 C CA . ASN A 1 93 ? -15.475 -5.884 31.456 1.00 79.50 93 ASN A CA 1
ATOM 640 C C . ASN A 1 93 ? -15.368 -5.488 29.967 1.00 79.50 93 ASN A C 1
ATOM 642 O O . ASN A 1 93 ? -15.364 -6.369 29.107 1.00 79.50 93 ASN A O 1
ATOM 646 N N . ALA A 1 94 ? -15.304 -4.186 29.662 1.00 85.62 94 ALA A N 1
ATOM 647 C CA . ALA A 1 94 ? -15.049 -3.710 28.307 1.00 85.62 94 ALA A CA 1
ATOM 648 C C . ALA A 1 94 ? -13.746 -4.293 27.730 1.00 85.62 94 ALA A C 1
ATOM 650 O O . ALA A 1 94 ? -12.728 -4.391 28.418 1.00 85.62 94 ALA A O 1
ATOM 651 N N . LYS A 1 95 ? -13.789 -4.683 26.454 1.00 83.81 95 LYS A N 1
ATOM 652 C CA . LYS A 1 95 ? -12.637 -5.142 25.671 1.00 83.81 95 LYS A CA 1
ATOM 653 C C . LYS A 1 95 ? -12.724 -4.565 24.267 1.00 83.81 95 LYS A C 1
ATOM 655 O O . LYS A 1 95 ? -13.776 -4.664 23.635 1.00 83.81 95 LYS A O 1
ATOM 660 N N . ALA A 1 96 ? -11.608 -4.049 23.772 1.00 88.25 96 ALA A N 1
ATOM 661 C CA . ALA A 1 96 ? -11.453 -3.575 22.407 1.00 88.25 96 ALA A CA 1
ATOM 662 C C . ALA A 1 96 ? -10.186 -4.182 21.790 1.00 88.25 96 ALA A C 1
ATOM 664 O O . ALA A 1 96 ? -9.181 -4.373 22.474 1.00 88.25 96 ALA A O 1
ATOM 665 N N . SER A 1 97 ? -10.237 -4.496 20.499 1.00 85.94 97 SER A N 1
ATOM 666 C CA . SER A 1 97 ? -9.088 -4.944 19.712 1.00 85.94 97 SER A CA 1
ATOM 667 C C . SER A 1 97 ? -9.211 -4.416 18.291 1.00 85.94 97 SER A C 1
ATOM 669 O O . SER A 1 97 ? -10.274 -4.559 17.685 1.00 85.94 97 SER A O 1
ATOM 671 N N . SER A 1 98 ? -8.126 -3.871 17.749 1.00 88.19 98 SER A N 1
ATOM 672 C CA . SER A 1 98 ? -8.032 -3.475 16.346 1.00 88.19 98 SER A CA 1
ATOM 673 C C . SER A 1 98 ? -6.787 -4.093 15.718 1.00 88.19 98 SER A C 1
ATOM 675 O O . SER A 1 98 ? -5.801 -4.375 16.403 1.00 88.19 98 SER A O 1
ATOM 677 N N . THR A 1 99 ? -6.847 -4.387 14.427 1.00 89.75 99 THR A N 1
ATOM 678 C CA . THR A 1 99 ? -5.743 -4.948 13.646 1.00 89.75 99 THR A CA 1
ATOM 679 C C . THR A 1 99 ? -5.843 -4.422 12.223 1.00 89.75 99 THR A C 1
ATOM 681 O O . THR A 1 99 ? -6.928 -4.403 11.644 1.00 89.75 99 THR A O 1
ATOM 684 N N . SER A 1 100 ? -4.714 -4.014 11.649 1.00 89.88 100 SER A N 1
ATOM 685 C CA . SER A 1 100 ? -4.610 -3.510 10.279 1.00 89.88 100 SER A CA 1
ATOM 686 C C . SER A 1 100 ? -3.388 -4.120 9.608 1.00 89.88 100 SER A C 1
ATOM 688 O O . SER A 1 100 ? -2.324 -4.194 10.219 1.00 89.88 100 SER A O 1
ATOM 690 N N . GLY A 1 101 ? -3.532 -4.508 8.345 1.00 87.44 101 GLY A N 1
ATOM 691 C CA . GLY A 1 101 ? -2.434 -4.951 7.497 1.00 87.44 101 GLY A CA 1
ATOM 692 C C . GLY A 1 101 ? -2.539 -4.332 6.110 1.00 87.44 101 GLY A C 1
ATOM 693 O O . GLY A 1 101 ? -3.636 -4.152 5.578 1.00 87.44 101 GLY A O 1
ATOM 694 N N . SER A 1 102 ? -1.392 -4.021 5.522 1.00 92.38 102 SER A N 1
ATOM 695 C CA . SER A 1 102 ? -1.261 -3.565 4.143 1.00 92.38 102 SER A CA 1
ATOM 696 C C . SER A 1 102 ? -0.048 -4.211 3.489 1.00 92.38 102 SER A C 1
ATOM 698 O O . SER A 1 102 ? 0.945 -4.512 4.150 1.00 92.38 102 SER A O 1
ATOM 700 N N . SER A 1 103 ? -0.121 -4.389 2.178 1.00 90.56 103 SER A N 1
ATOM 701 C CA . SER A 1 103 ? 1.007 -4.743 1.330 1.00 90.56 103 SER A CA 1
ATOM 702 C C . SER A 1 103 ? 0.882 -4.014 -0.003 1.00 90.56 103 SER A C 1
ATOM 704 O O . SER A 1 103 ? -0.218 -3.750 -0.494 1.00 90.56 103 SER A O 1
ATOM 706 N N . ALA A 1 104 ? 2.020 -3.645 -0.580 1.00 93.56 104 ALA A N 1
ATOM 707 C CA . ALA A 1 104 ? 2.079 -2.999 -1.880 1.00 93.56 104 ALA A CA 1
ATOM 708 C C . ALA A 1 104 ? 3.389 -3.347 -2.581 1.00 93.56 104 ALA A C 1
ATOM 710 O O . ALA A 1 104 ? 4.443 -3.411 -1.951 1.00 93.56 104 ALA A O 1
ATOM 711 N N . GLN A 1 105 ? 3.323 -3.539 -3.893 1.00 92.12 105 GLN A N 1
ATOM 712 C CA . GLN A 1 105 ? 4.467 -3.838 -4.735 1.00 92.12 105 GLN A CA 1
ATOM 713 C C . GLN A 1 105 ? 4.372 -3.042 -6.035 1.00 92.12 105 GLN A C 1
ATOM 715 O O . GLN A 1 105 ? 3.315 -2.950 -6.656 1.00 92.12 105 GLN A O 1
ATOM 720 N N . GLY A 1 106 ? 5.502 -2.478 -6.449 1.00 95.44 106 GLY A N 1
ATOM 721 C CA . GLY A 1 106 ? 5.695 -1.913 -7.775 1.00 95.44 106 GLY A CA 1
ATOM 722 C C . GLY A 1 106 ? 6.702 -2.771 -8.525 1.00 95.44 106 GLY A C 1
ATOM 723 O O . GLY A 1 106 ? 7.705 -3.186 -7.951 1.00 95.44 106 GLY A O 1
ATOM 724 N N . ASN A 1 107 ? 6.426 -3.060 -9.789 1.00 90.06 107 ASN A N 1
ATOM 725 C CA . ASN A 1 107 ? 7.251 -3.900 -10.645 1.00 90.06 107 ASN A CA 1
ATOM 726 C C . ASN A 1 107 ? 7.466 -3.197 -11.985 1.00 90.06 107 ASN A C 1
ATOM 728 O O . ASN A 1 107 ? 6.540 -2.611 -12.546 1.00 90.06 107 ASN A O 1
ATOM 732 N N . ALA A 1 108 ? 8.669 -3.304 -12.537 1.00 96.50 108 ALA A N 1
ATOM 733 C CA . ALA A 1 108 ? 8.969 -2.840 -13.883 1.00 96.50 108 ALA A CA 1
ATOM 734 C C . ALA A 1 108 ? 9.849 -3.866 -14.599 1.00 96.50 108 ALA A C 1
ATOM 736 O O . ALA A 1 108 ? 10.718 -4.486 -13.991 1.00 96.50 108 ALA A O 1
ATOM 737 N N . ALA A 1 109 ? 9.598 -4.065 -15.889 1.00 94.25 109 ALA A N 1
ATOM 738 C CA . ALA A 1 109 ? 10.332 -4.994 -16.734 1.00 94.25 109 ALA A CA 1
ATOM 739 C C . ALA A 1 109 ? 10.526 -4.372 -18.116 1.00 94.25 109 ALA A C 1
ATOM 741 O O . ALA A 1 109 ? 9.607 -3.755 -18.656 1.00 94.25 109 ALA A O 1
ATOM 742 N N . GLY A 1 110 ? 11.708 -4.538 -18.697 1.00 95.88 110 GLY A N 1
ATOM 743 C CA . GLY A 1 110 ? 12.021 -4.016 -20.020 1.00 95.88 110 GLY A CA 1
ATOM 744 C C . GLY A 1 110 ? 12.923 -4.961 -20.794 1.00 95.88 110 GLY A C 1
ATOM 745 O O . GLY A 1 110 ? 13.649 -5.764 -20.212 1.00 95.88 110 GLY A O 1
ATOM 746 N N . ALA A 1 111 ? 12.868 -4.852 -22.114 1.00 94.75 111 ALA A N 1
ATOM 747 C CA . ALA A 1 111 ? 13.683 -5.607 -23.048 1.00 94.75 111 ALA A CA 1
ATOM 748 C C . ALA A 1 111 ? 14.167 -4.682 -24.168 1.00 94.75 111 ALA A C 1
ATOM 750 O O . ALA A 1 111 ? 13.456 -3.773 -24.596 1.00 94.75 111 ALA A O 1
ATOM 751 N N . VAL A 1 112 ? 15.379 -4.921 -24.664 1.00 95.62 112 VAL A N 1
ATOM 752 C CA . VAL A 1 112 ? 15.949 -4.162 -25.780 1.00 95.62 112 VAL A CA 1
ATOM 753 C C . VAL A 1 112 ? 16.738 -5.084 -26.700 1.00 95.62 112 VAL A C 1
ATOM 755 O O . VAL A 1 112 ? 17.643 -5.804 -26.269 1.00 95.62 112 VAL A O 1
ATOM 758 N N . ASN A 1 113 ? 16.440 -5.037 -27.994 1.00 91.44 113 ASN A N 1
ATOM 759 C CA . ASN A 1 113 ? 17.167 -5.750 -29.045 1.00 91.44 113 ASN A CA 1
ATOM 760 C C . ASN A 1 113 ? 17.831 -4.734 -30.003 1.00 91.44 113 ASN A C 1
ATOM 762 O O . ASN A 1 113 ? 17.960 -3.559 -29.657 1.00 91.44 113 ASN A O 1
ATOM 766 N N . ARG A 1 114 ? 18.356 -5.175 -31.153 1.00 86.00 114 ARG A N 1
ATOM 767 C CA . ARG A 1 114 ? 19.028 -4.276 -32.116 1.00 86.00 114 ARG A CA 1
ATOM 768 C C . ARG A 1 114 ? 18.031 -3.378 -32.879 1.00 86.00 114 ARG A C 1
ATOM 770 O O . ARG A 1 114 ? 18.431 -2.337 -33.383 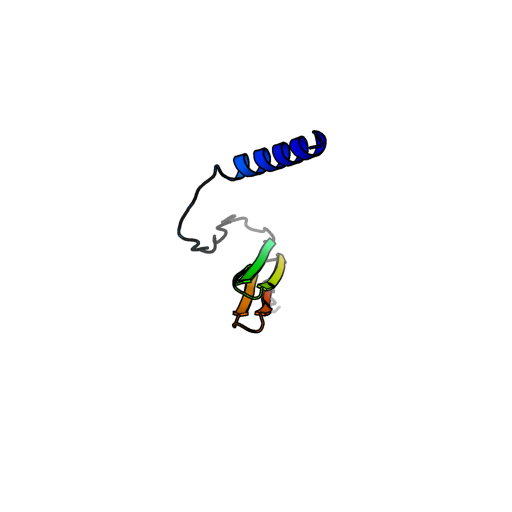1.00 86.00 114 ARG A O 1
ATOM 777 N N . ASN A 1 115 ? 16.751 -3.754 -32.894 1.00 89.00 115 ASN A N 1
ATOM 778 C CA . ASN A 1 115 ? 15.699 -3.198 -33.747 1.00 89.00 115 ASN A CA 1
ATOM 779 C C . ASN A 1 115 ? 14.623 -2.423 -32.953 1.00 89.00 115 ASN A C 1
ATOM 781 O O . ASN A 1 115 ? 13.872 -1.655 -33.540 1.00 89.00 115 ASN A O 1
ATOM 785 N N . GLY A 1 116 ? 14.534 -2.602 -31.630 1.00 92.75 116 GLY A N 1
ATOM 786 C CA . GLY A 1 116 ? 13.607 -1.871 -30.763 1.00 92.75 116 GLY A CA 1
ATOM 787 C C . GLY A 1 116 ? 13.863 -2.065 -29.264 1.00 92.75 116 GLY A C 1
ATOM 788 O O . GLY A 1 116 ? 14.635 -2.932 -28.842 1.00 92.75 116 GLY A O 1
ATOM 789 N N . ALA A 1 117 ? 13.191 -1.245 -28.457 1.00 96.00 117 ALA A N 1
ATOM 790 C CA . ALA A 1 117 ? 13.138 -1.335 -27.001 1.00 96.00 117 ALA A CA 1
ATOM 791 C C . ALA A 1 117 ? 11.679 -1.287 -26.535 1.00 96.00 117 ALA A C 1
ATOM 793 O O . ALA A 1 117 ? 10.857 -0.601 -27.137 1.00 96.00 117 ALA A O 1
ATOM 794 N N . ALA A 1 118 ? 11.371 -1.995 -25.455 1.00 95.56 118 ALA A N 1
ATOM 795 C CA . ALA A 1 118 ? 10.061 -1.991 -24.821 1.00 95.56 118 ALA A CA 1
ATOM 796 C C . ALA A 1 118 ? 10.224 -2.040 -23.302 1.00 95.56 118 ALA A C 1
ATOM 798 O O . ALA A 1 118 ? 11.104 -2.728 -22.783 1.00 95.56 118 ALA A O 1
ATOM 799 N N . ALA A 1 119 ? 9.356 -1.338 -22.583 1.00 96.88 119 ALA A N 1
ATOM 800 C CA . ALA A 1 119 ? 9.304 -1.355 -21.131 1.00 96.88 119 ALA A CA 1
ATOM 801 C C . ALA A 1 119 ? 7.843 -1.354 -20.669 1.00 96.88 119 ALA A C 1
ATOM 803 O O . ALA A 1 119 ? 6.980 -0.762 -21.313 1.00 96.88 119 ALA A O 1
ATOM 804 N N . ARG A 1 120 ? 7.568 -2.034 -19.556 1.00 94.31 120 ARG A N 1
ATOM 805 C CA . ARG A 1 120 ? 6.256 -2.080 -18.905 1.00 94.31 120 ARG A CA 1
ATOM 806 C C . ARG A 1 120 ? 6.413 -1.959 -17.397 1.00 94.31 120 ARG A C 1
ATOM 808 O O . ARG A 1 120 ? 7.316 -2.556 -16.811 1.00 94.31 120 ARG A O 1
ATOM 815 N N . GLY A 1 121 ? 5.508 -1.216 -16.777 1.00 95.75 121 GLY A N 1
ATOM 816 C CA . GLY A 1 121 ? 5.341 -1.155 -15.331 1.00 95.75 121 GLY A CA 1
ATOM 817 C C . GLY A 1 121 ? 4.013 -1.780 -14.927 1.00 95.75 121 GLY A C 1
ATOM 818 O O . GLY A 1 121 ? 3.064 -1.772 -15.706 1.00 95.75 121 GLY A O 1
ATOM 819 N N . ASN A 1 122 ? 3.945 -2.333 -13.722 1.00 91.69 122 ASN A N 1
ATOM 820 C CA . ASN A 1 122 ? 2.690 -2.682 -13.068 1.00 91.69 122 ASN A CA 1
ATOM 821 C C . ASN A 1 122 ? 2.830 -2.512 -11.550 1.00 91.69 122 ASN A C 1
ATOM 823 O O . ASN A 1 122 ? 3.940 -2.538 -11.018 1.00 91.69 122 ASN A O 1
ATOM 827 N N . GLY A 1 123 ? 1.715 -2.385 -10.846 1.00 94.25 123 GLY A N 1
ATOM 828 C CA . GLY A 1 123 ? 1.685 -2.415 -9.394 1.00 94.25 123 GLY A CA 1
ATOM 829 C C . GLY A 1 123 ? 0.509 -3.220 -8.871 1.00 94.25 123 GLY A C 1
ATOM 830 O O . GLY A 1 123 ? -0.487 -3.427 -9.558 1.00 94.25 123 GLY A O 1
ATOM 831 N N . SER A 1 124 ? 0.642 -3.683 -7.639 1.00 89.38 124 SER A N 1
ATOM 832 C CA . SER A 1 124 ? -0.416 -4.355 -6.895 1.00 89.38 124 SER A CA 1
ATOM 833 C C . SER A 1 124 ? -0.379 -3.87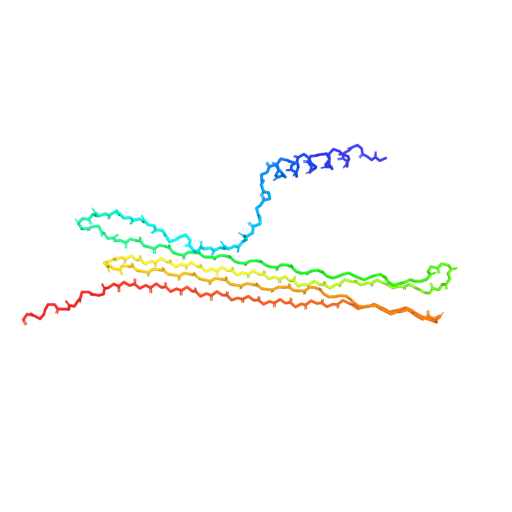7 -5.452 1.00 89.38 124 SER A C 1
ATOM 835 O O . SER A 1 124 ? 0.689 -3.615 -4.897 1.00 89.38 124 SER A O 1
ATOM 837 N N . ALA A 1 125 ? -1.545 -3.729 -4.836 1.00 94.69 125 ALA A N 1
ATOM 838 C CA . ALA A 1 125 ? -1.650 -3.390 -3.428 1.00 94.69 125 ALA A CA 1
ATOM 839 C C . ALA A 1 125 ? -2.933 -3.979 -2.838 1.00 94.69 125 ALA A C 1
ATOM 841 O O . ALA A 1 125 ? -3.921 -4.166 -3.547 1.00 94.69 125 ALA A O 1
ATOM 842 N N . GLY A 1 126 ? -2.902 -4.282 -1.545 1.00 89.75 126 GLY A N 1
ATOM 843 C CA . GLY A 1 126 ? -4.033 -4.831 -0.811 1.00 89.75 126 GLY A CA 1
ATOM 844 C C . GLY A 1 126 ? -3.912 -4.536 0.677 1.00 89.75 126 GLY A C 1
ATOM 845 O O . GLY A 1 126 ? -2.819 -4.521 1.240 1.00 89.75 126 GLY A O 1
ATOM 846 N N . SER A 1 127 ? -5.037 -4.262 1.325 1.00 93.12 127 SER A N 1
ATOM 847 C CA . SER A 1 127 ? -5.075 -3.930 2.748 1.00 93.12 127 SER A CA 1
ATOM 848 C C . SER A 1 127 ? -6.402 -4.316 3.372 1.00 93.12 127 SER A C 1
ATOM 850 O O . SER A 1 127 ? -7.442 -4.227 2.725 1.00 93.12 127 SER A O 1
ATOM 852 N N . ALA A 1 128 ? -6.359 -4.695 4.644 1.00 90.19 128 ALA A N 1
ATOM 853 C CA . ALA A 1 128 ? -7.526 -5.064 5.428 1.00 90.19 128 ALA A CA 1
ATOM 854 C C . ALA A 1 128 ? -7.375 -4.582 6.874 1.00 90.19 128 ALA A C 1
ATOM 856 O O . ALA A 1 128 ? -6.275 -4.584 7.434 1.00 90.19 128 ALA A O 1
ATOM 857 N N . SER A 1 129 ? -8.492 -4.210 7.492 1.00 92.75 129 SER A N 1
ATOM 858 C CA . SER A 1 129 ? -8.579 -3.942 8.924 1.00 92.75 129 SER A CA 1
ATOM 859 C C . SER A 1 129 ? -9.685 -4.777 9.566 1.00 92.75 129 SER A C 1
ATOM 861 O O . SER A 1 129 ? -10.590 -5.289 8.909 1.00 92.75 129 SER A O 1
ATOM 863 N N . THR A 1 130 ? -9.586 -4.986 10.872 1.00 91.81 130 THR A N 1
ATOM 864 C CA . THR A 1 130 ? -10.613 -5.644 11.679 1.00 91.81 130 THR A CA 1
ATOM 865 C C . THR A 1 130 ? -10.615 -5.013 13.057 1.00 91.81 130 THR A C 1
ATOM 867 O O . THR A 1 130 ? -9.605 -5.041 13.756 1.00 91.81 130 THR A O 1
ATOM 870 N N . ALA A 1 131 ? -11.764 -4.477 13.457 1.00 90.62 131 ALA A N 1
ATOM 871 C CA . ALA A 1 131 ? -11.981 -3.881 14.765 1.00 90.62 131 ALA A CA 1
ATOM 872 C C . ALA A 1 131 ? -13.113 -4.633 15.481 1.00 90.62 131 ALA A C 1
ATOM 874 O O . ALA A 1 131 ? -14.130 -4.965 14.872 1.00 90.62 131 ALA A O 1
ATOM 875 N N . LYS A 1 132 ? -12.928 -4.946 16.765 1.00 88.88 132 LYS A N 1
ATOM 876 C CA . LYS A 1 132 ? -13.908 -5.652 17.604 1.00 88.88 132 LYS A CA 1
ATOM 877 C C . LYS A 1 132 ? -13.986 -4.999 18.978 1.00 88.88 132 LYS A C 1
ATOM 879 O O . LYS A 1 132 ? -12.961 -4.789 19.621 1.00 88.88 132 LYS A O 1
ATOM 884 N N . GLY A 1 133 ? -15.205 -4.721 19.426 1.00 89.12 133 GLY A N 1
ATOM 885 C CA . GLY A 1 133 ? -15.516 -4.202 20.755 1.00 89.12 133 GLY A CA 1
ATOM 886 C C . GLY A 1 133 ? -16.532 -5.107 21.442 1.00 89.12 133 GLY A C 1
ATOM 887 O O . GLY A 1 133 ? -17.375 -5.711 20.782 1.00 89.12 133 GLY A O 1
ATOM 888 N N . SER A 1 134 ? -16.447 -5.235 22.762 1.00 86.94 134 SER A N 1
ATOM 889 C CA . SER A 1 134 ? -17.424 -5.983 23.561 1.00 86.94 134 SER A CA 1
ATOM 890 C C . SER A 1 134 ? -17.496 -5.448 24.986 1.00 86.94 134 SER A C 1
ATOM 892 O O . SER A 1 134 ? -16.513 -4.931 25.518 1.00 86.94 134 SER A O 1
ATOM 894 N N . THR A 1 135 ? -18.663 -5.586 25.608 1.00 87.81 135 THR A N 1
ATOM 895 C CA . THR A 1 135 ? -18.932 -5.198 26.996 1.00 87.81 135 THR A CA 1
ATOM 896 C C . THR A 1 135 ? -19.718 -6.321 27.673 1.00 87.81 135 THR A C 1
ATOM 898 O O . THR A 1 135 ? -20.447 -7.072 27.021 1.00 87.81 135 THR A O 1
ATOM 901 N N . GLY A 1 136 ? -19.535 -6.506 28.981 1.00 76.44 136 GLY A N 1
ATOM 902 C CA . GLY A 1 136 ? -20.220 -7.564 29.719 1.00 76.44 136 GLY A CA 1
ATOM 903 C C . GLY A 1 136 ? -21.644 -7.160 30.090 1.00 76.44 136 GLY A C 1
ATOM 904 O O . GLY A 1 136 ? -21.836 -6.216 30.859 1.00 76.44 136 GLY A O 1
ATOM 905 N N . SER A 1 137 ? -22.645 -7.910 29.629 1.00 66.06 137 SER A N 1
ATOM 906 C CA . SER A 1 137 ? -24.007 -7.782 30.147 1.00 66.06 137 SER A CA 1
ATOM 907 C C . SER A 1 137 ? -24.074 -8.242 31.610 1.00 66.06 137 SER A C 1
ATOM 909 O O . SER A 1 137 ? -23.426 -9.210 32.021 1.00 66.06 137 SER A O 1
ATOM 911 N N . LYS A 1 138 ? -24.878 -7.555 32.434 1.00 55.22 138 LYS A N 1
ATOM 912 C CA . LYS A 1 138 ? -25.254 -8.095 33.748 1.00 55.22 138 LYS A CA 1
ATOM 913 C C . LYS A 1 138 ? -26.032 -9.389 33.492 1.00 55.22 138 LYS A C 1
ATOM 915 O O . LYS A 1 138 ? -27.110 -9.322 32.904 1.00 55.22 138 LYS A O 1
ATOM 920 N N . LYS A 1 139 ? -25.543 -10.543 33.971 1.00 54.56 139 LYS A N 1
ATOM 921 C CA . LYS A 1 139 ? -26.420 -11.710 34.164 1.00 54.56 139 LYS A CA 1
ATOM 922 C C . LYS A 1 139 ? -27.607 -11.230 34.995 1.00 54.56 139 LYS A C 1
ATOM 924 O O . LYS A 1 139 ? -27.401 -10.705 36.091 1.00 54.56 139 LYS A O 1
ATOM 929 N N . GLY A 1 140 ? -28.815 -11.359 34.448 1.00 48.34 140 GLY A N 1
ATOM 930 C CA . GLY A 1 140 ? -30.033 -10.969 35.143 1.00 48.34 140 GLY A CA 1
ATOM 931 C C . GLY A 1 140 ? -30.083 -11.673 36.492 1.00 48.34 140 GLY A C 1
ATOM 932 O O . GLY A 1 140 ? -30.008 -12.901 36.557 1.00 48.34 140 GLY A O 1
ATOM 933 N N . ARG A 1 141 ? -30.171 -10.892 37.571 1.00 45.84 141 ARG A N 1
ATOM 934 C CA . ARG A 1 141 ? -30.513 -11.423 38.886 1.00 45.84 141 ARG A CA 1
ATOM 935 C C . ARG A 1 141 ? -31.952 -11.910 38.745 1.00 45.84 141 ARG A C 1
ATOM 937 O O . ARG A 1 141 ? -32.839 -11.074 38.607 1.00 45.84 141 ARG A O 1
ATOM 944 N N . LYS A 1 142 ? -32.163 -13.230 38.679 1.00 45.91 142 LYS A N 1
ATOM 945 C CA . LYS A 1 142 ? -33.512 -13.783 38.826 1.00 45.91 142 LYS A CA 1
ATOM 946 C C . LYS A 1 142 ? -34.025 -13.306 40.187 1.00 45.91 142 LYS A C 1
ATOM 948 O O . LYS A 1 142 ? -33.334 -13.511 41.188 1.00 45.91 142 LYS A O 1
ATOM 953 N N . LEU A 1 143 ? -35.135 -12.576 40.151 1.00 42.69 143 LEU A N 1
ATOM 954 C CA . LEU A 1 143 ? -36.006 -12.353 41.301 1.00 42.69 143 LEU A CA 1
ATOM 955 C C . LEU A 1 143 ? -36.799 -13.642 41.550 1.00 42.69 143 LEU A C 1
ATOM 957 O O . LEU A 1 143 ? -37.046 -14.351 40.544 1.00 42.69 143 LEU A O 1
#